Protein AF-A0A7X0FR19-F1 (afdb_monomer)

Solvent-accessible surface area (backbone atoms only — not comparable to full-atom values): 7044 Å² total; per-residue (Å²): 118,68,69,64,54,49,59,53,52,52,54,52,50,51,49,51,62,71,67,60,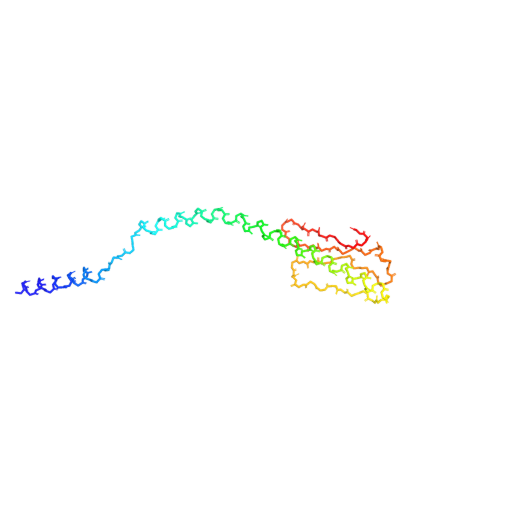75,73,72,85,51,71,67,62,55,51,54,50,54,52,53,51,50,58,52,49,69,56,47,55,64,53,54,53,54,53,52,52,54,51,52,53,51,50,30,40,51,50,8,44,50,40,22,52,52,44,45,54,28,45,75,68,74,37,77,53,70,86,73,80,68,96,43,94,52,46,46,80,44,53,81,58,60,68,84,52,60,68,61,62,30,28,16,38,14,36,36,79,52,103,67,72,46,76,26,71,17,37,77,49,93

Nearest PDB structures (foldseek):
  5t1d-assembly1_B  TM=3.829E-01  e=7.284E+00  Human herpesvirus 4 strain B95-8

InterPro domains:
  IPR012902 Prokaryotic N-terminal methylation site [PF07963] (20-44)
  IPR012902 Prokaryotic N-terminal methylation site [PS00409] (22-42)
  IPR012902 Prokaryotic N-terminal methylation site [TIGR02532] (22-44)
  IPR045584 Pilin-like [SSF54523] (24-92)

Structure (mmCIF, N/CA/C/O backbone):
data_AF-A0A7X0FR19-F1
#
_entry.id   AF-A0A7X0FR19-F1
#
loop_
_atom_site.group_PDB
_atom_site.id
_atom_site.type_symbol
_atom_site.label_atom_id
_atom_site.label_alt_id
_atom_site.label_comp_id
_atom_site.label_asym_id
_atom_site.label_entity_id
_atom_site.label_seq_id
_atom_site.pdbx_PDB_ins_code
_atom_site.Cartn_x
_atom_site.Cartn_y
_atom_site.Cartn_z
_atom_site.occupancy
_atom_site.B_iso_or_equiv
_atom_site.auth_seq_id
_atom_site.auth_comp_id
_atom_site.auth_asym_id
_atom_site.auth_atom_id
_atom_site.pdbx_PDB_model_num
ATOM 1 N N . MET A 1 1 ? -20.676 -25.959 71.172 1.00 64.56 1 MET A N 1
ATOM 2 C CA . MET A 1 1 ? -20.302 -26.248 69.766 1.00 64.56 1 MET A CA 1
ATOM 3 C C . MET A 1 1 ? -20.619 -25.094 68.807 1.00 64.56 1 MET A C 1
ATOM 5 O O . MET A 1 1 ? -19.772 -24.778 67.989 1.00 64.56 1 MET A O 1
ATOM 9 N N . ARG A 1 2 ? -21.764 -24.399 68.938 1.00 66.06 2 ARG A N 1
ATOM 10 C CA . ARG A 1 2 ? -22.106 -23.236 68.088 1.00 66.06 2 ARG A CA 1
ATOM 11 C C . ARG A 1 2 ? -21.182 -22.014 68.246 1.00 66.06 2 ARG A C 1
ATOM 13 O O . ARG A 1 2 ? -20.814 -21.424 67.243 1.00 66.06 2 ARG A O 1
ATOM 20 N N . ALA A 1 3 ? -20.757 -21.690 69.470 1.00 71.62 3 ALA A N 1
ATOM 21 C CA . ALA A 1 3 ? -19.890 -20.531 69.731 1.00 71.62 3 ALA A CA 1
ATOM 22 C C . ALA A 1 3 ? -18.496 -20.642 69.078 1.00 71.62 3 ALA A C 1
ATOM 24 O O . ALA A 1 3 ? -17.962 -19.660 68.582 1.00 71.62 3 ALA A O 1
ATOM 25 N N . PHE A 1 4 ? -17.930 -21.852 69.009 1.00 75.62 4 PHE A N 1
ATOM 26 C CA . PHE A 1 4 ? -16.624 -22.075 68.378 1.00 75.62 4 PHE A CA 1
ATOM 27 C C . PHE A 1 4 ? -16.675 -21.868 66.857 1.00 75.62 4 PHE A C 1
ATOM 29 O O . PHE A 1 4 ? -15.765 -21.293 66.273 1.00 75.62 4 PHE A O 1
ATOM 36 N N . ILE A 1 5 ? -17.776 -22.288 66.223 1.00 83.62 5 ILE A N 1
ATOM 37 C CA . ILE A 1 5 ? -17.996 -22.111 64.782 1.00 83.62 5 ILE A CA 1
ATOM 38 C C . ILE A 1 5 ? -18.212 -20.629 64.441 1.00 83.62 5 ILE A C 1
ATOM 40 O O . ILE A 1 5 ? -17.719 -20.164 63.418 1.00 83.62 5 ILE A O 1
ATOM 44 N N . GLN A 1 6 ? -18.903 -19.874 65.302 1.00 80.81 6 GLN A N 1
ATOM 45 C CA . GLN A 1 6 ? -19.131 -18.444 65.073 1.00 80.81 6 GLN A CA 1
ATOM 46 C C . GLN A 1 6 ? -17.849 -17.617 65.175 1.00 80.81 6 GLN A C 1
ATOM 48 O O . GLN A 1 6 ? -17.584 -16.831 64.271 1.00 80.81 6 GLN A O 1
ATOM 53 N N . ASN A 1 7 ? -17.000 -17.882 66.171 1.00 79.12 7 ASN A N 1
ATOM 54 C CA . ASN A 1 7 ? -15.707 -17.199 66.290 1.00 79.12 7 ASN A CA 1
ATOM 55 C C . ASN A 1 7 ? -14.792 -17.464 65.079 1.00 79.12 7 ASN A C 1
ATOM 57 O O . ASN A 1 7 ? -14.029 -16.592 64.671 1.00 79.12 7 ASN A O 1
ATOM 61 N N . TYR A 1 8 ? -14.872 -18.657 64.481 1.00 81.00 8 TYR A N 1
ATOM 62 C CA . TYR A 1 8 ? -14.099 -18.993 63.283 1.00 81.00 8 TYR A CA 1
ATOM 63 C C . TYR A 1 8 ? -14.642 -18.293 62.023 1.00 81.00 8 TYR A C 1
ATOM 65 O O . TYR A 1 8 ? -13.867 -17.808 61.202 1.00 81.00 8 TYR A O 1
ATOM 73 N N . LEU A 1 9 ? -15.969 -18.189 61.890 1.00 83.50 9 LEU A N 1
ATOM 74 C CA . LEU A 1 9 ? -16.634 -17.488 60.783 1.00 83.50 9 LEU A CA 1
ATOM 75 C C . LEU A 1 9 ? -16.407 -15.972 60.816 1.00 83.50 9 LEU A C 1
ATOM 77 O O . LEU A 1 9 ? -16.199 -15.368 59.766 1.00 83.50 9 LEU A O 1
ATOM 81 N N . GLU A 1 10 ? -16.432 -15.356 61.998 1.00 87.19 10 GLU A N 1
ATOM 82 C CA . GLU A 1 10 ? -16.153 -13.923 62.150 1.00 87.19 10 GLU A CA 1
ATOM 83 C C . GLU A 1 10 ? -14.702 -13.590 61.791 1.00 87.19 10 GLU A C 1
ATOM 85 O O . GLU A 1 10 ? -14.463 -12.622 61.072 1.00 87.19 10 GLU A O 1
ATOM 90 N N . ALA A 1 11 ? -13.743 -14.435 62.189 1.00 82.50 11 ALA A N 1
ATOM 91 C CA . ALA A 1 11 ? -12.340 -14.279 61.804 1.00 82.50 11 ALA A CA 1
ATOM 92 C C . ALA A 1 11 ? -12.119 -14.444 60.286 1.00 82.50 11 ALA A C 1
ATOM 94 O O . ALA A 1 11 ? -11.307 -13.734 59.698 1.00 82.50 11 ALA A O 1
ATOM 95 N N . GLU A 1 12 ? -12.849 -15.353 59.633 1.00 81.75 12 GLU A N 1
ATOM 96 C CA . GLU A 1 12 ? -12.801 -15.545 58.176 1.00 81.75 12 GLU A CA 1
ATOM 97 C C . GLU A 1 12 ? -13.385 -14.339 57.419 1.00 81.75 12 GLU A C 1
ATOM 99 O O . GLU A 1 12 ? -12.822 -13.884 56.421 1.00 81.75 12 GLU A O 1
ATOM 104 N N . LYS A 1 13 ? -14.511 -13.799 57.902 1.00 78.31 13 LYS A N 1
ATOM 105 C CA . LYS A 1 13 ? -15.170 -12.633 57.306 1.00 78.31 13 LYS A CA 1
ATOM 106 C C . LYS A 1 13 ? -14.327 -11.367 57.479 1.00 78.31 13 LYS A C 1
ATOM 108 O O . LYS A 1 13 ? -14.146 -10.637 56.508 1.00 78.31 13 LYS A O 1
ATOM 113 N N . ALA A 1 14 ? -13.737 -11.175 58.662 1.00 79.94 14 ALA A N 1
ATOM 114 C CA . ALA A 1 14 ? -12.787 -10.097 58.928 1.00 79.94 14 ALA A CA 1
ATOM 115 C C . ALA A 1 14 ? -11.560 -10.180 58.005 1.00 79.94 14 ALA A C 1
ATOM 117 O O . ALA A 1 14 ? -11.170 -9.167 57.435 1.00 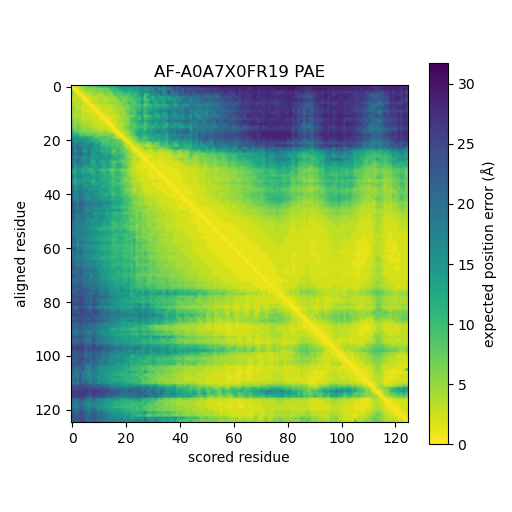79.94 14 ALA A O 1
ATOM 118 N N . ARG A 1 15 ? -11.015 -11.384 57.757 1.00 79.50 15 ARG A N 1
ATOM 119 C CA . ARG A 1 15 ? -9.915 -11.580 56.793 1.00 79.50 15 ARG A CA 1
ATOM 120 C C . ARG A 1 15 ? -10.288 -11.198 55.357 1.00 79.50 15 ARG A C 1
ATOM 122 O O . ARG A 1 15 ? -9.468 -10.614 54.660 1.00 79.50 15 ARG A O 1
ATOM 129 N N . ARG A 1 16 ? -11.504 -11.512 54.891 1.00 76.75 16 ARG A N 1
ATOM 130 C CA . ARG A 1 16 ? -11.968 -11.123 53.540 1.00 76.75 16 ARG A CA 1
ATOM 131 C C . ARG A 1 16 ? -12.150 -9.610 53.391 1.00 76.75 16 ARG A C 1
ATOM 133 O O . ARG A 1 16 ? -11.862 -9.062 52.332 1.00 76.75 16 ARG A O 1
ATOM 140 N N . GLU A 1 17 ? -12.620 -8.943 54.443 1.00 75.69 17 GLU A N 1
ATOM 141 C CA . GLU A 1 17 ? -12.769 -7.483 54.479 1.00 75.69 17 GLU A CA 1
ATOM 142 C C . GLU A 1 17 ? -11.404 -6.770 54.593 1.00 75.69 17 GLU A C 1
ATOM 144 O O . GLU A 1 17 ? -11.193 -5.760 53.923 1.00 75.69 17 GLU A O 1
ATOM 149 N N . GLU A 1 18 ? -10.454 -7.328 55.356 1.00 74.69 18 GLU A N 1
ATOM 150 C CA . GLU A 1 18 ? -9.078 -6.824 55.519 1.00 74.69 18 GLU A CA 1
ATOM 151 C C . GLU A 1 18 ? -8.231 -7.001 54.248 1.00 74.69 18 GLU A C 1
ATOM 153 O O . GLU A 1 18 ? -7.501 -6.091 53.856 1.00 74.69 18 GLU A O 1
ATOM 158 N N . ASN A 1 19 ? -8.393 -8.127 53.543 1.00 69.94 19 ASN A N 1
ATOM 159 C CA . ASN A 1 19 ? -7.705 -8.393 52.275 1.00 69.94 19 ASN A CA 1
ATOM 160 C C . ASN A 1 19 ? -8.243 -7.566 51.099 1.00 69.94 19 ASN A C 1
ATOM 162 O O . ASN A 1 19 ? -7.685 -7.639 50.005 1.00 69.94 19 ASN A O 1
ATOM 166 N N . GLY A 1 20 ? -9.310 -6.781 51.299 1.00 67.44 20 GLY A N 1
ATOM 167 C CA . GLY A 1 20 ? -9.783 -5.817 50.311 1.00 67.44 2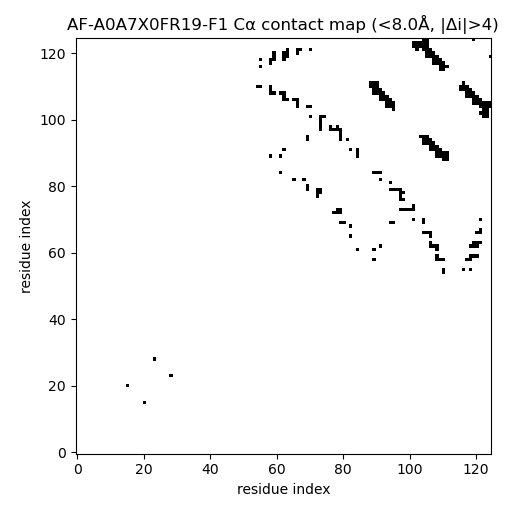0 GLY A CA 1
ATOM 168 C C . GLY A 1 20 ? -10.051 -6.432 48.938 1.00 67.44 20 GLY A C 1
ATOM 169 O O . GLY A 1 20 ? -9.823 -5.758 47.933 1.00 67.44 20 GLY A O 1
ATOM 170 N N . GLU A 1 21 ? -10.515 -7.688 48.887 1.00 68.50 21 GLU A N 1
ATOM 171 C CA . GLU A 1 21 ? -10.853 -8.425 47.661 1.00 68.50 21 GLU A CA 1
ATOM 172 C C . GLU A 1 21 ? -12.108 -7.817 47.007 1.00 68.50 21 GLU A C 1
ATOM 174 O O . GLU A 1 21 ? -13.183 -8.414 46.931 1.00 68.50 21 GLU A O 1
ATOM 179 N N . LYS A 1 22 ? -11.995 -6.565 46.562 1.00 73.44 22 LYS A N 1
ATOM 180 C CA . LYS A 1 22 ? -12.994 -5.875 45.759 1.00 73.44 22 LYS A CA 1
ATOM 181 C C . LYS A 1 22 ? -12.943 -6.498 44.369 1.00 73.44 22 LYS A C 1
ATOM 183 O O . LYS A 1 22 ? -12.000 -6.275 43.615 1.00 73.44 22 LYS A O 1
ATOM 188 N N . GLY A 1 23 ? -13.938 -7.322 44.049 1.00 76.19 23 GLY A N 1
ATOM 189 C CA . GLY A 1 23 ? -14.133 -7.815 42.689 1.00 76.19 23 GLY A CA 1
ATOM 190 C C . GLY A 1 23 ? -14.326 -6.650 41.714 1.00 76.19 23 GLY A C 1
ATOM 191 O O . GLY A 1 23 ? -14.910 -5.629 42.076 1.00 76.19 23 GLY A O 1
ATOM 192 N N . PHE A 1 24 ? -13.835 -6.813 40.484 1.00 80.00 24 PHE A N 1
ATOM 193 C CA . PHE A 1 24 ? -14.058 -5.858 39.399 1.00 80.00 24 PHE A CA 1
ATOM 194 C C . PHE A 1 24 ? -15.563 -5.689 39.174 1.00 80.00 24 PHE A C 1
ATOM 196 O O . PHE A 1 24 ? -16.288 -6.676 39.012 1.00 80.00 24 PHE A O 1
ATOM 203 N N . SER A 1 25 ? -16.057 -4.456 39.199 1.00 89.31 25 SER A N 1
ATOM 204 C CA . SER A 1 25 ? -17.478 -4.202 39.017 1.00 89.31 25 SER A CA 1
ATOM 205 C C . SER A 1 25 ? -17.859 -4.379 37.550 1.00 89.31 25 SER A C 1
ATOM 207 O O . SER A 1 25 ? -17.168 -3.917 36.643 1.00 89.31 25 SER A O 1
ATOM 209 N N . LEU A 1 26 ? -19.014 -4.994 37.286 1.00 88.81 26 LEU A N 1
ATOM 210 C CA . LEU A 1 26 ? -19.533 -5.114 35.918 1.00 88.81 26 LEU A CA 1
ATOM 211 C C . LEU A 1 26 ? -19.703 -3.741 35.249 1.00 88.81 26 LEU A C 1
ATOM 213 O O . LEU A 1 26 ? -19.495 -3.619 34.046 1.00 88.81 26 LEU A O 1
ATOM 217 N N . ILE A 1 27 ? -20.011 -2.694 36.024 1.00 92.50 27 ILE A N 1
ATOM 218 C CA . ILE A 1 27 ? -20.116 -1.326 35.500 1.00 92.50 27 ILE A CA 1
ATOM 219 C C . ILE A 1 27 ? -18.758 -0.765 35.050 1.00 92.50 27 ILE A C 1
ATOM 221 O O . ILE A 1 27 ? -18.706 -0.023 34.071 1.00 92.50 27 ILE A O 1
ATOM 225 N N . GLU A 1 28 ? -17.663 -1.156 35.711 1.00 90.69 28 GLU A N 1
ATOM 226 C CA . GLU A 1 28 ? -16.302 -0.754 35.336 1.00 90.69 28 GLU A CA 1
ATOM 227 C C . GLU A 1 28 ? -15.908 -1.391 34.006 1.00 90.69 28 GLU A C 1
ATOM 229 O O . GLU A 1 28 ? -15.323 -0.732 33.151 1.00 90.69 28 GLU A O 1
ATOM 234 N N . LEU A 1 29 ? -16.307 -2.644 33.771 1.00 92.19 29 LEU A N 1
ATOM 235 C CA . LEU A 1 29 ? -16.072 -3.282 32.478 1.00 92.19 29 LEU A CA 1
ATOM 236 C C . LEU A 1 29 ? -16.909 -2.637 31.369 1.00 92.19 29 LEU A C 1
ATOM 238 O O . LEU A 1 29 ? -16.410 -2.400 30.269 1.00 92.19 29 LEU A O 1
ATOM 242 N N . ILE A 1 30 ? -18.171 -2.321 31.669 1.00 94.75 30 ILE A N 1
ATOM 243 C CA . ILE A 1 30 ? -19.105 -1.737 30.703 1.00 94.75 30 ILE A CA 1
ATOM 244 C C . ILE A 1 30 ? -18.636 -0.350 30.248 1.00 94.75 30 ILE A C 1
ATOM 246 O O . ILE A 1 30 ? -18.621 -0.082 29.048 1.00 94.75 30 ILE A O 1
ATOM 250 N N . VAL A 1 31 ? -18.209 0.529 31.160 1.00 95.19 31 VAL A N 1
ATOM 251 C CA . VAL A 1 31 ? -17.753 1.874 30.762 1.00 95.19 31 VAL A CA 1
ATOM 252 C C . VAL A 1 31 ? -16.492 1.818 29.894 1.00 95.19 31 VAL A C 1
ATOM 254 O O . VAL A 1 31 ? -16.366 2.583 28.938 1.00 95.19 31 VAL A O 1
ATOM 257 N N . VAL A 1 32 ? -15.591 0.866 30.155 1.00 95.81 32 VAL A N 1
ATOM 258 C CA . VAL A 1 32 ? -14.365 0.693 29.365 1.00 95.81 32 VAL A CA 1
ATOM 259 C C . VAL A 1 32 ? -14.690 0.267 27.937 1.00 95.81 32 VAL A C 1
ATOM 261 O O . VAL A 1 32 ? -14.192 0.886 26.998 1.00 95.81 32 VAL A O 1
ATOM 264 N N . VAL A 1 33 ? -15.554 -0.735 27.738 1.00 95.88 33 VAL A N 1
ATOM 265 C CA . VAL A 1 33 ? -15.913 -1.172 26.376 1.00 95.88 33 VAL A CA 1
ATOM 266 C C . VAL A 1 33 ? -16.702 -0.110 25.612 1.00 95.88 33 VAL A C 1
ATOM 268 O O . VAL A 1 33 ? -16.560 -0.018 24.396 1.00 95.88 33 VAL A O 1
ATOM 271 N N . VAL A 1 34 ? -17.472 0.736 26.306 1.00 96.94 34 VAL A N 1
ATOM 272 C CA . VAL A 1 34 ? -18.142 1.894 25.694 1.00 96.94 34 VAL A CA 1
ATOM 273 C C . VAL A 1 34 ? -17.115 2.896 25.168 1.00 96.94 34 VAL A C 1
ATOM 275 O O . VAL A 1 34 ? -17.197 3.299 24.008 1.00 96.94 34 VAL A O 1
ATOM 278 N N . ILE A 1 35 ? -16.114 3.261 25.974 1.00 97.00 35 ILE A N 1
ATOM 279 C CA . ILE A 1 35 ? -15.054 4.184 25.542 1.00 97.00 35 ILE A CA 1
ATOM 280 C C . ILE A 1 35 ? -14.236 3.567 24.398 1.00 97.00 35 ILE A C 1
ATOM 282 O O . ILE A 1 35 ? -14.005 4.230 23.387 1.00 97.00 35 ILE A O 1
ATOM 286 N N . LEU A 1 36 ? -13.851 2.290 24.507 1.00 97.19 36 LEU A N 1
ATOM 287 C CA . LEU A 1 36 ? -13.152 1.575 23.434 1.00 97.19 36 LEU A CA 1
ATOM 288 C C . LEU A 1 36 ? -13.987 1.522 22.146 1.00 97.19 36 LEU A C 1
ATOM 290 O O . LEU A 1 36 ? -13.436 1.708 21.065 1.00 97.19 36 LEU A O 1
ATOM 294 N N . GLY A 1 37 ? -15.306 1.346 22.247 1.00 97.31 37 GLY A N 1
ATOM 295 C CA . GLY A 1 37 ? -16.214 1.371 21.101 1.00 97.31 37 GLY A CA 1
ATOM 296 C C . GLY A 1 37 ? -16.182 2.705 20.351 1.00 97.31 37 GLY A C 1
ATOM 297 O O . GLY A 1 37 ? -16.087 2.717 19.123 1.00 97.31 37 GLY A O 1
ATOM 298 N N . VAL A 1 38 ? -16.180 3.827 21.078 1.00 97.00 38 VAL A N 1
ATOM 299 C CA . VAL A 1 38 ? -16.078 5.169 20.477 1.00 97.00 38 VAL A CA 1
ATOM 300 C C . VAL A 1 38 ? -14.720 5.374 19.800 1.00 97.00 38 VAL A C 1
ATOM 302 O O . VAL A 1 38 ? -14.665 5.873 18.676 1.00 97.00 38 VAL A O 1
ATOM 305 N N . LEU A 1 39 ? -13.624 4.955 20.443 1.00 97.19 39 LEU A N 1
ATOM 306 C CA . LEU A 1 39 ? -12.280 5.071 19.867 1.00 97.19 39 LEU A CA 1
ATOM 307 C C . LEU A 1 39 ? -12.137 4.247 18.580 1.00 97.19 39 LEU A C 1
ATOM 309 O O . LEU A 1 39 ? -11.616 4.746 17.583 1.00 97.19 39 LEU A O 1
ATOM 313 N N . VAL A 1 40 ? -12.638 3.009 18.577 1.00 96.88 40 VAL A N 1
ATOM 314 C CA . VAL A 1 40 ? -12.575 2.106 17.418 1.00 96.88 40 VAL A CA 1
ATOM 315 C C . VAL A 1 40 ? -13.377 2.651 16.235 1.00 96.88 40 VAL A C 1
ATOM 317 O O . VAL A 1 40 ? -12.898 2.589 15.102 1.00 96.88 40 VAL A O 1
ATOM 320 N N . ALA A 1 41 ? -14.552 3.238 16.486 1.00 96.19 41 ALA A N 1
ATOM 321 C CA . ALA A 1 41 ? -15.392 3.817 15.438 1.00 96.19 41 ALA A CA 1
ATOM 322 C C . ALA A 1 41 ? -14.669 4.910 14.625 1.00 96.19 41 ALA A C 1
ATOM 324 O O . ALA A 1 41 ? -14.874 5.009 13.417 1.00 96.19 41 ALA A O 1
ATOM 325 N N . ILE A 1 42 ? -13.797 5.697 15.267 1.00 95.44 42 ILE A N 1
ATOM 326 C CA . ILE A 1 42 ? -12.992 6.737 14.604 1.00 95.44 42 ILE A CA 1
ATOM 327 C C . ILE A 1 42 ? -11.691 6.152 14.036 1.00 95.44 42 ILE A C 1
ATOM 329 O O . ILE A 1 42 ? -11.263 6.526 12.945 1.00 95.44 42 ILE A O 1
ATOM 333 N N . ALA A 1 43 ? -11.055 5.224 14.753 1.00 94.94 43 ALA A N 1
ATOM 334 C CA . ALA A 1 43 ? -9.745 4.698 14.382 1.00 94.94 43 ALA A CA 1
ATOM 335 C C . ALA A 1 43 ? -9.765 3.870 13.085 1.00 94.94 43 ALA A C 1
ATOM 337 O O . ALA A 1 43 ? -8.867 4.021 12.256 1.00 94.94 43 ALA A O 1
ATOM 338 N N . ILE A 1 44 ? -10.784 3.026 12.882 1.00 93.31 44 ILE A N 1
ATOM 339 C CA . ILE A 1 44 ? -10.881 2.145 11.705 1.00 93.31 44 ILE A CA 1
ATOM 340 C C . ILE A 1 44 ? -10.850 2.924 10.372 1.00 93.31 44 ILE A C 1
ATOM 342 O O . 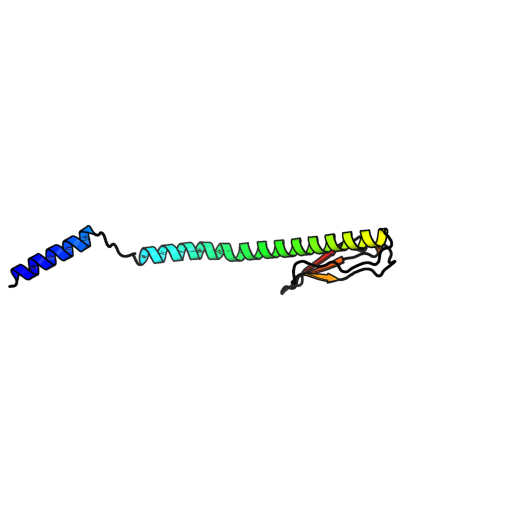ILE A 1 44 ? -9.995 2.612 9.538 1.00 93.31 44 ILE A O 1
ATOM 346 N N . PRO A 1 45 ? -11.718 3.929 10.129 1.00 92.75 45 PRO A N 1
ATOM 347 C CA . PRO A 1 45 ? -11.720 4.638 8.848 1.00 92.75 45 PRO A CA 1
ATOM 348 C C . PRO A 1 45 ? -10.433 5.440 8.609 1.00 92.75 45 PRO A C 1
ATOM 350 O O . PRO A 1 45 ? -9.932 5.471 7.485 1.00 92.75 45 PRO A O 1
ATOM 353 N N . VAL A 1 46 ? -9.860 6.043 9.657 1.00 95.56 46 VAL A N 1
ATOM 354 C CA . VAL A 1 46 ? -8.612 6.820 9.557 1.00 95.56 46 VAL A CA 1
ATOM 355 C C . VAL A 1 46 ? -7.429 5.922 9.201 1.00 95.56 46 VAL A C 1
ATOM 357 O O . VAL A 1 46 ? -6.624 6.258 8.336 1.00 95.56 46 VAL A O 1
ATOM 360 N N . PHE A 1 47 ? -7.321 4.751 9.826 1.00 93.56 47 PHE A N 1
ATOM 361 C CA . PHE A 1 47 ? -6.220 3.836 9.540 1.00 93.56 47 PHE A CA 1
ATOM 362 C C . PHE A 1 47 ? -6.305 3.247 8.122 1.00 93.56 47 PHE A C 1
ATOM 364 O O . PHE A 1 47 ? -5.277 2.984 7.494 1.00 93.56 47 PHE A O 1
ATOM 371 N N . GLY A 1 48 ? -7.516 3.074 7.582 1.00 92.31 48 GLY A N 1
ATOM 372 C CA . GLY A 1 48 ? -7.719 2.641 6.198 1.00 92.31 48 GLY A CA 1
ATOM 373 C C . GLY A 1 48 ? -7.208 3.650 5.163 1.00 92.31 48 GLY A C 1
ATOM 374 O O . GLY A 1 48 ? -6.531 3.259 4.212 1.00 92.31 48 GLY A O 1
ATOM 375 N N . SER A 1 49 ? -7.474 4.946 5.358 1.00 91.69 49 SER A N 1
ATOM 376 C CA . SER A 1 49 ? -7.036 5.995 4.423 1.00 91.69 49 SER A CA 1
ATOM 377 C C . SER A 1 49 ? -5.526 6.248 4.469 1.00 91.69 49 SER A C 1
ATOM 379 O O . SER A 1 49 ? -4.905 6.479 3.427 1.00 91.69 49 SER A O 1
ATOM 381 N N . ILE A 1 50 ? -4.912 6.146 5.654 1.00 94.81 50 ILE A N 1
ATOM 382 C CA . ILE A 1 50 ? -3.455 6.250 5.815 1.00 94.81 50 ILE A CA 1
ATOM 383 C C . ILE A 1 50 ? -2.756 5.112 5.070 1.00 94.81 50 ILE A C 1
ATOM 385 O O . ILE A 1 50 ? -1.808 5.369 4.330 1.00 94.81 50 ILE A O 1
ATOM 389 N N . GLN A 1 51 ? -3.239 3.873 5.219 1.00 93.12 51 GLN A N 1
ATOM 390 C CA . GLN A 1 51 ? -2.693 2.729 4.484 1.00 93.12 51 GLN A CA 1
ATOM 391 C C . GLN A 1 51 ? -2.816 2.926 2.973 1.00 93.12 51 GLN A C 1
ATOM 393 O O . GLN A 1 51 ? -1.825 2.768 2.271 1.00 93.12 51 GLN A O 1
ATOM 398 N N . ALA A 1 52 ? -3.982 3.361 2.481 1.00 91.81 52 ALA A N 1
ATOM 399 C CA . ALA A 1 52 ? -4.171 3.634 1.057 1.00 91.81 52 ALA A CA 1
ATOM 400 C C . ALA A 1 52 ? -3.172 4.661 0.514 1.00 91.81 52 ALA A C 1
ATOM 402 O O . ALA A 1 52 ? -2.512 4.427 -0.493 1.00 91.81 52 ALA A O 1
ATOM 403 N N . THR A 1 53 ? -2.986 5.763 1.239 1.00 92.94 53 THR A N 1
ATOM 404 C CA . THR A 1 53 ? -2.033 6.808 0.850 1.00 92.94 53 THR A CA 1
ATOM 405 C C . THR A 1 53 ? -0.586 6.301 0.884 1.00 92.94 53 THR A C 1
ATOM 407 O O . THR A 1 53 ? 0.220 6.648 0.020 1.00 92.94 53 THR A O 1
ATOM 410 N N . ALA A 1 54 ? -0.230 5.474 1.872 1.00 93.81 54 ALA A N 1
ATOM 411 C CA . ALA A 1 54 ? 1.100 4.879 1.972 1.00 93.81 54 ALA A CA 1
ATOM 412 C C . ALA A 1 54 ? 1.387 3.922 0.803 1.00 93.81 54 ALA A C 1
ATOM 414 O O . ALA A 1 54 ? 2.469 3.981 0.223 1.00 93.81 54 ALA A O 1
ATOM 415 N N . GLU A 1 55 ? 0.409 3.097 0.427 1.00 93.25 55 GLU A N 1
ATOM 416 C CA . GLU A 1 55 ? 0.479 2.172 -0.709 1.00 93.25 55 GLU A CA 1
ATOM 417 C C . GLU A 1 55 ? 0.631 2.924 -2.043 1.00 93.25 55 GLU A C 1
ATOM 419 O O . GLU A 1 55 ? 1.513 2.599 -2.843 1.00 93.25 55 GLU A O 1
ATOM 424 N N . GLU A 1 56 ? -0.151 3.986 -2.265 1.00 94.00 56 GLU A N 1
ATOM 425 C CA . GLU A 1 56 ? -0.019 4.840 -3.454 1.00 94.00 56 GLU A CA 1
ATOM 426 C C . GLU A 1 56 ? 1.367 5.488 -3.540 1.00 94.00 56 GLU A C 1
ATOM 428 O O . GLU A 1 56 ? 2.005 5.489 -4.595 1.00 94.00 56 GLU A O 1
ATOM 433 N N . ASN A 1 57 ? 1.864 6.024 -2.423 1.00 94.88 57 ASN A N 1
ATOM 434 C CA . ASN A 1 57 ? 3.177 6.660 -2.373 1.00 94.88 57 ASN A CA 1
ATOM 435 C C . ASN A 1 57 ? 4.313 5.655 -2.593 1.00 94.88 57 ASN A C 1
ATOM 437 O O . ASN A 1 57 ? 5.260 5.963 -3.317 1.00 94.88 57 ASN A O 1
ATOM 441 N N . ALA A 1 58 ? 4.208 4.449 -2.029 1.00 94.12 58 ALA A N 1
ATOM 442 C CA . ALA A 1 58 ? 5.157 3.370 -2.284 1.00 94.12 58 ALA A CA 1
ATOM 443 C C . ALA A 1 58 ? 5.170 2.986 -3.772 1.00 94.12 58 ALA A C 1
ATOM 445 O O . ALA A 1 58 ? 6.236 2.875 -4.376 1.00 94.12 58 ALA A O 1
ATOM 446 N N . THR A 1 59 ? 3.996 2.880 -4.394 1.00 95.44 59 THR A N 1
ATOM 447 C CA . THR A 1 59 ? 3.848 2.550 -5.821 1.00 95.44 59 THR A CA 1
ATOM 448 C C . THR A 1 59 ? 4.463 3.625 -6.719 1.00 95.44 59 THR A C 1
ATOM 450 O O . THR A 1 59 ? 5.226 3.307 -7.633 1.00 95.44 59 THR A O 1
ATOM 453 N N . LYS A 1 60 ? 4.233 4.911 -6.412 1.00 95.50 60 LYS A N 1
ATOM 454 C CA . LYS A 1 60 ? 4.897 6.039 -7.093 1.00 95.50 60 LYS A CA 1
ATOM 455 C C . LYS A 1 60 ? 6.416 5.986 -6.949 1.00 95.50 60 LYS A C 1
ATOM 457 O O . LYS A 1 60 ? 7.129 6.194 -7.929 1.00 95.50 60 LYS A O 1
ATOM 462 N N . ALA A 1 61 ? 6.915 5.700 -5.747 1.00 95.44 61 ALA A N 1
ATOM 463 C CA . ALA A 1 61 ? 8.350 5.611 -5.488 1.00 95.44 61 ALA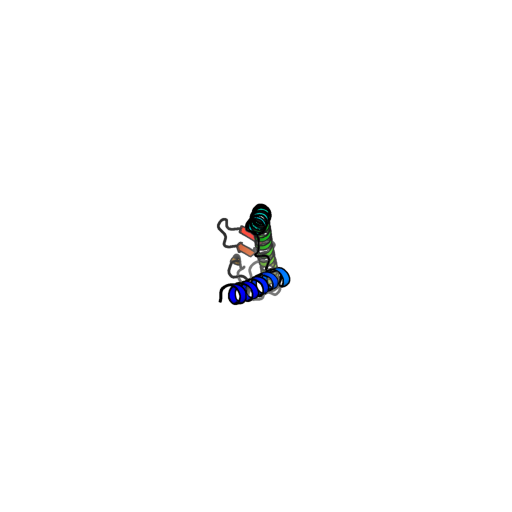 A CA 1
ATOM 464 C C . ALA A 1 61 ? 9.000 4.466 -6.278 1.00 95.44 61 ALA A C 1
ATOM 466 O O . ALA A 1 61 ? 10.087 4.640 -6.834 1.00 95.44 61 ALA A O 1
ATOM 467 N N . VAL A 1 62 ? 8.321 3.321 -6.379 1.00 95.94 62 VAL A N 1
ATOM 468 C CA . VAL A 1 62 ? 8.769 2.181 -7.186 1.00 95.94 62 VAL A CA 1
ATOM 469 C C . VAL A 1 62 ? 8.796 2.536 -8.675 1.00 95.94 62 VAL A C 1
ATOM 471 O O . VAL A 1 62 ? 9.821 2.308 -9.314 1.00 95.94 62 VAL A O 1
ATOM 474 N N . ALA A 1 63 ? 7.741 3.159 -9.217 1.00 96.44 63 ALA A N 1
ATOM 475 C CA . ALA A 1 63 ? 7.722 3.615 -10.612 1.00 96.44 63 ALA A CA 1
ATOM 476 C C . ALA A 1 63 ? 8.881 4.583 -10.913 1.00 96.44 63 ALA A C 1
ATOM 478 O O . ALA A 1 63 ? 9.621 4.388 -11.875 1.00 96.44 63 ALA A O 1
ATOM 479 N N . ALA A 1 64 ? 9.090 5.589 -10.058 1.00 96.38 64 ALA A N 1
ATOM 480 C CA . ALA A 1 64 ? 10.167 6.567 -10.224 1.00 96.38 64 ALA A CA 1
ATOM 481 C C . ALA A 1 64 ? 11.565 5.934 -10.148 1.00 96.38 64 ALA A C 1
ATOM 483 O O . ALA A 1 64 ? 12.457 6.267 -10.935 1.00 96.38 64 ALA A O 1
ATOM 484 N N . SER A 1 65 ? 11.756 4.989 -9.226 1.00 96.06 65 SER A N 1
ATOM 485 C CA . SER A 1 65 ? 13.026 4.274 -9.071 1.00 96.06 65 SER A CA 1
ATOM 486 C C . SER A 1 65 ? 13.320 3.382 -10.279 1.00 96.06 65 SER A C 1
ATOM 488 O O . SER A 1 65 ? 14.445 3.382 -10.778 1.00 96.06 65 SER A O 1
ATOM 490 N N . ALA A 1 66 ? 12.307 2.676 -10.791 1.00 96.19 66 ALA A N 1
ATOM 491 C CA . ALA A 1 66 ? 12.423 1.854 -11.992 1.00 96.19 66 ALA A CA 1
ATOM 492 C C . ALA A 1 66 ? 12.743 2.704 -13.229 1.00 96.19 66 ALA A C 1
ATOM 494 O O . ALA A 1 66 ? 13.685 2.396 -13.957 1.00 96.19 66 ALA A O 1
ATOM 495 N N . ALA A 1 67 ? 12.037 3.823 -13.418 1.00 95.94 67 ALA A N 1
ATOM 496 C CA . ALA A 1 67 ? 12.301 4.757 -14.508 1.00 95.94 67 ALA A CA 1
ATOM 497 C C . ALA A 1 67 ? 13.733 5.308 -14.456 1.00 95.94 67 ALA A C 1
ATOM 499 O O . ALA A 1 67 ? 14.421 5.357 -15.476 1.00 95.94 67 ALA A O 1
ATOM 500 N N . THR A 1 68 ? 14.215 5.673 -13.265 1.00 95.00 68 THR A N 1
ATOM 501 C CA . THR A 1 68 ? 15.586 6.171 -13.072 1.00 95.00 68 THR A CA 1
ATOM 502 C C . THR A 1 68 ? 16.626 5.091 -13.378 1.00 95.00 68 THR A C 1
ATOM 504 O O . THR A 1 68 ? 17.606 5.364 -14.067 1.00 95.00 68 THR A O 1
ATOM 507 N N . GLN A 1 69 ? 16.410 3.849 -12.930 1.00 95.06 69 GLN A N 1
ATOM 508 C CA . GLN A 1 69 ? 17.314 2.743 -13.252 1.00 95.06 69 GLN A CA 1
ATOM 509 C C . GLN A 1 69 ? 17.356 2.487 -14.763 1.00 95.06 69 GLN A C 1
ATOM 511 O O . GLN A 1 69 ? 18.437 2.428 -15.346 1.00 95.06 69 GLN A O 1
ATOM 516 N N . TRP A 1 70 ? 16.197 2.350 -15.407 1.00 95.12 70 TRP A N 1
ATOM 517 C CA . TRP A 1 70 ? 16.134 2.037 -16.832 1.00 95.12 70 TRP A CA 1
ATOM 518 C C . TRP A 1 70 ? 16.704 3.158 -17.693 1.00 95.12 70 TRP A C 1
ATOM 520 O O . TRP A 1 70 ? 17.459 2.876 -18.617 1.00 95.12 70 TRP A O 1
ATOM 530 N N . THR A 1 71 ? 16.413 4.423 -17.374 1.00 93.56 71 THR A N 1
ATOM 531 C CA . THR A 1 71 ? 17.016 5.565 -18.079 1.00 93.56 71 THR A CA 1
ATOM 532 C C . THR A 1 71 ? 18.532 5.611 -17.908 1.00 93.56 71 THR A C 1
ATOM 534 O O . THR A 1 71 ? 19.227 5.850 -18.892 1.00 93.56 71 THR A O 1
ATOM 537 N N . ALA A 1 72 ? 19.061 5.333 -16.712 1.00 93.81 72 ALA A N 1
ATOM 538 C CA . ALA A 1 72 ? 20.504 5.287 -16.479 1.00 93.81 72 ALA A CA 1
ATOM 539 C C . ALA A 1 72 ? 21.184 4.166 -17.281 1.00 93.81 72 ALA A C 1
ATOM 541 O O . ALA A 1 72 ? 22.192 4.403 -17.944 1.00 93.81 72 ALA A O 1
ATOM 542 N N . GLN A 1 73 ? 20.605 2.963 -17.281 1.00 93.75 73 GLN A N 1
ATOM 543 C CA . GLN A 1 73 ? 21.118 1.828 -18.056 1.00 93.75 73 GLN A CA 1
ATOM 544 C C . GLN A 1 73 ? 21.106 2.126 -19.557 1.00 93.75 73 GLN A C 1
ATOM 546 O O . GLN A 1 73 ? 22.084 1.877 -20.258 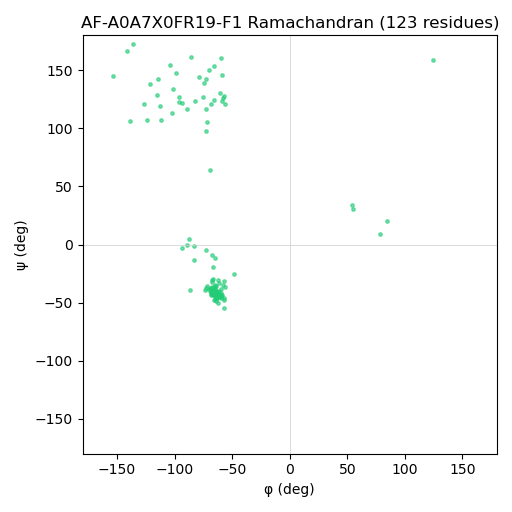1.00 93.75 73 GLN A O 1
ATOM 551 N N . LEU A 1 74 ? 20.025 2.731 -20.046 1.00 93.25 74 LEU A N 1
ATOM 552 C CA . LEU A 1 74 ? 19.880 3.080 -21.453 1.00 93.25 74 LEU A CA 1
ATOM 553 C C . LEU A 1 74 ? 20.850 4.194 -21.871 1.00 93.25 74 LEU A C 1
ATOM 555 O O . LEU A 1 74 ? 21.453 4.109 -22.936 1.00 93.25 74 LEU A O 1
ATOM 559 N N . ALA A 1 75 ? 21.067 5.194 -21.011 1.00 92.69 75 ALA A N 1
ATOM 560 C CA . ALA A 1 75 ? 22.056 6.250 -21.232 1.00 92.69 75 ALA A CA 1
ATOM 561 C C . ALA A 1 75 ? 23.496 5.709 -21.302 1.00 92.69 75 ALA A C 1
ATOM 563 O O . ALA A 1 75 ? 24.318 6.249 -22.040 1.00 92.69 75 ALA A O 1
ATOM 564 N N . ASN A 1 76 ? 23.783 4.620 -20.585 1.00 92.56 76 ASN A N 1
ATOM 565 C CA . ASN A 1 76 ? 25.076 3.936 -20.610 1.00 92.56 76 ASN A CA 1
ATOM 566 C C . ASN A 1 76 ? 25.191 2.878 -21.727 1.00 92.56 76 ASN A C 1
ATOM 568 O O . ASN A 1 76 ? 26.209 2.192 -21.807 1.00 92.56 76 ASN A O 1
ATOM 572 N N . ASN A 1 77 ? 24.183 2.743 -22.602 1.00 89.25 77 ASN A N 1
ATOM 573 C CA . ASN A 1 77 ? 24.082 1.681 -23.614 1.00 89.25 77 ASN A CA 1
ATOM 574 C C . ASN A 1 77 ? 24.168 0.255 -23.027 1.00 89.25 77 ASN A C 1
ATOM 576 O O . ASN A 1 77 ? 24.650 -0.673 -23.679 1.00 89.25 77 ASN A O 1
ATOM 580 N N . GLU A 1 78 ? 23.702 0.069 -21.794 1.00 89.88 78 GLU A N 1
ATOM 581 C CA . GLU A 1 78 ? 23.654 -1.227 -21.124 1.00 89.88 78 GLU A CA 1
ATOM 582 C C . GLU A 1 78 ? 22.373 -1.996 -21.477 1.00 89.88 78 GLU A C 1
ATOM 584 O O . GLU A 1 78 ? 21.362 -1.440 -21.915 1.00 89.88 78 GLU A O 1
ATOM 589 N N . THR A 1 79 ? 22.395 -3.314 -21.255 1.00 90.12 79 THR A N 1
ATOM 590 C CA . THR A 1 79 ? 21.166 -4.115 -21.305 1.00 90.12 79 THR A CA 1
ATOM 591 C C . THR A 1 79 ? 20.283 -3.738 -20.122 1.00 90.12 79 THR A C 1
ATOM 593 O O . THR A 1 79 ? 20.691 -3.880 -18.971 1.00 90.12 79 THR A O 1
ATOM 596 N N . VAL A 1 80 ? 19.067 -3.276 -20.410 1.00 91.88 80 VAL A N 1
ATOM 597 C CA . VAL A 1 80 ? 18.095 -2.883 -19.386 1.00 91.88 80 VAL A CA 1
ATOM 598 C C . VAL A 1 80 ? 17.675 -4.117 -18.595 1.00 91.88 80 VAL A C 1
ATOM 600 O O . VAL A 1 80 ? 17.221 -5.112 -19.165 1.00 91.88 80 VAL A O 1
ATOM 603 N N . THR A 1 81 ? 17.829 -4.058 -17.275 1.00 91.88 81 THR A N 1
ATOM 604 C CA . THR A 1 81 ? 17.470 -5.164 -16.384 1.00 91.88 81 THR A CA 1
ATOM 605 C C . THR A 1 81 ? 16.162 -4.887 -15.655 1.00 91.88 81 THR A C 1
ATOM 607 O O . THR A 1 81 ? 15.777 -3.739 -15.423 1.00 91.88 81 THR A O 1
ATOM 610 N N . ALA A 1 82 ? 15.479 -5.961 -15.261 1.00 89.62 82 ALA A N 1
ATOM 611 C CA . ALA A 1 82 ? 14.265 -5.852 -14.467 1.00 89.62 82 ALA A CA 1
ATOM 612 C C . ALA A 1 82 ? 14.550 -5.149 -13.134 1.00 89.62 82 ALA A C 1
ATOM 614 O O . ALA A 1 82 ? 15.471 -5.524 -12.400 1.00 89.62 82 ALA A O 1
ATOM 615 N N . TYR A 1 83 ? 13.731 -4.150 -12.811 1.00 91.56 83 TYR A N 1
ATOM 616 C CA . TYR A 1 83 ? 13.703 -3.567 -11.477 1.00 91.56 83 TYR A CA 1
ATOM 617 C C . TYR A 1 83 ? 12.980 -4.537 -10.539 1.00 91.56 83 TYR A C 1
ATOM 619 O O . TYR A 1 83 ? 11.858 -4.964 -10.818 1.00 91.56 83 TYR A O 1
ATOM 627 N N . LYS A 1 84 ? 13.616 -4.901 -9.424 1.00 86.94 84 LYS A N 1
ATOM 628 C CA . LYS A 1 84 ? 13.003 -5.771 -8.415 1.00 86.94 84 LYS A CA 1
ATOM 629 C C . LYS A 1 84 ? 12.261 -4.922 -7.398 1.00 86.94 84 LYS A C 1
ATOM 631 O O . LYS A 1 84 ? 12.880 -4.148 -6.672 1.00 86.94 84 LYS A O 1
ATOM 636 N N . THR A 1 85 ? 10.948 -5.096 -7.324 1.00 87.25 85 THR A N 1
ATOM 637 C CA . THR A 1 85 ? 10.159 -4.529 -6.232 1.00 87.25 85 THR A CA 1
ATOM 638 C C . THR A 1 85 ? 10.437 -5.327 -4.953 1.00 87.25 85 THR A C 1
ATOM 640 O O . THR A 1 85 ? 10.647 -6.541 -4.990 1.00 87.25 85 THR A O 1
ATOM 643 N N . GLY A 1 86 ? 10.493 -4.641 -3.810 1.00 85.62 86 GLY A N 1
ATOM 644 C CA . GLY A 1 86 ? 10.562 -5.287 -2.492 1.00 85.62 86 GLY A CA 1
ATOM 645 C C . GLY A 1 86 ? 9.191 -5.702 -1.948 1.00 85.62 86 GLY A C 1
ATOM 646 O O . GLY A 1 86 ? 9.116 -6.261 -0.858 1.00 85.62 86 GLY A O 1
ATOM 647 N N . ASP A 1 87 ? 8.121 -5.411 -2.690 1.00 86.12 87 ASP A N 1
ATOM 648 C CA 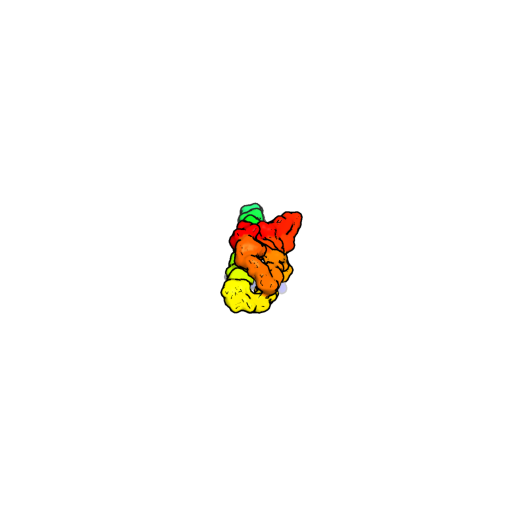. ASP A 1 87 ? 6.731 -5.616 -2.295 1.00 86.12 87 ASP A CA 1
ATOM 649 C C . ASP A 1 87 ? 6.004 -6.427 -3.373 1.00 86.12 87 ASP A C 1
ATOM 651 O O . ASP A 1 87 ? 5.923 -6.010 -4.530 1.00 86.12 87 ASP A O 1
ATOM 655 N N . ALA A 1 88 ? 5.467 -7.584 -2.981 1.00 87.31 88 ALA A N 1
ATOM 656 C CA . ALA A 1 88 ? 4.767 -8.505 -3.873 1.00 87.31 88 ALA A CA 1
ATOM 657 C C . ALA A 1 88 ? 3.452 -7.935 -4.426 1.00 87.31 88 ALA A C 1
ATOM 659 O O . ALA A 1 88 ? 2.955 -8.434 -5.432 1.00 87.31 88 ALA A O 1
ATOM 660 N N . LYS A 1 89 ? 2.893 -6.901 -3.785 1.00 91.25 89 LYS A N 1
ATOM 661 C CA . LYS A 1 89 ? 1.669 -6.236 -4.247 1.00 91.25 89 LYS A CA 1
ATOM 662 C C . LYS A 1 89 ? 1.920 -5.186 -5.322 1.00 91.25 89 LYS A C 1
ATOM 664 O O . LYS A 1 89 ? 0.966 -4.727 -5.943 1.00 91.25 89 LYS A O 1
ATOM 669 N N . ILE A 1 90 ? 3.178 -4.797 -5.531 1.00 93.81 90 ILE A N 1
ATOM 670 C CA . ILE A 1 90 ? 3.560 -3.839 -6.565 1.00 93.81 90 ILE A CA 1
ATOM 671 C C . ILE A 1 90 ? 4.146 -4.612 -7.738 1.00 93.81 90 ILE A C 1
ATOM 673 O O . ILE A 1 90 ? 5.232 -5.189 -7.647 1.00 93.81 90 ILE A O 1
ATOM 677 N N . THR A 1 91 ? 3.436 -4.581 -8.860 1.00 92.88 91 THR A N 1
ATOM 678 C CA . THR A 1 91 ? 3.917 -5.106 -10.140 1.00 92.88 91 THR A CA 1
ATOM 679 C C . THR A 1 91 ? 4.438 -3.963 -11.003 1.00 92.88 91 THR A C 1
ATOM 681 O O . THR A 1 91 ? 3.956 -2.838 -10.903 1.00 92.88 91 THR A O 1
ATOM 684 N N . LEU A 1 92 ? 5.448 -4.231 -11.832 1.00 93.69 92 LEU A N 1
ATOM 685 C CA . LEU A 1 92 ? 6.058 -3.246 -12.725 1.00 93.69 92 LEU A CA 1
ATOM 686 C C . LEU A 1 92 ? 5.961 -3.695 -14.178 1.00 93.69 92 LEU A C 1
ATOM 688 O O . LEU A 1 92 ? 6.224 -4.855 -14.497 1.00 93.69 92 LEU A O 1
ATOM 692 N N . GLN A 1 93 ? 5.638 -2.750 -15.052 1.00 92.31 93 GLN A N 1
ATOM 693 C CA . GLN A 1 93 ? 5.584 -2.916 -16.499 1.00 92.31 93 GLN A CA 1
ATOM 694 C C . GLN A 1 93 ? 6.230 -1.715 -17.207 1.00 92.31 93 GLN A C 1
ATOM 696 O O . GLN A 1 93 ? 6.617 -0.733 -16.573 1.00 92.31 93 GLN A O 1
ATOM 701 N N . GLY A 1 94 ? 6.378 -1.815 -18.530 1.00 90.69 94 GLY A N 1
ATOM 702 C CA . GLY A 1 94 ? 6.941 -0.737 -19.351 1.00 90.69 94 GLY A CA 1
ATOM 703 C C . GLY A 1 94 ? 8.471 -0.708 -19.412 1.00 90.69 94 GLY A C 1
ATOM 704 O O . GLY A 1 94 ? 9.059 0.315 -19.757 1.00 90.69 94 GLY A O 1
ATOM 705 N N . GLN A 1 95 ? 9.134 -1.830 -19.104 1.00 91.38 95 GLN A N 1
ATOM 706 C CA . GLN A 1 95 ? 10.580 -1.944 -19.293 1.00 91.38 95 GLN A CA 1
ATOM 707 C C . GLN A 1 95 ? 10.935 -1.705 -20.775 1.00 91.38 95 GLN A C 1
ATOM 709 O O . GLN A 1 95 ? 10.429 -2.428 -21.640 1.00 91.38 95 GLN A O 1
ATOM 714 N N . PRO A 1 96 ? 11.811 -0.735 -21.089 1.00 90.50 96 PRO A N 1
ATOM 715 C CA . PRO A 1 96 ? 12.224 -0.475 -22.461 1.00 90.50 96 PRO A CA 1
ATOM 716 C C . PRO A 1 96 ? 13.101 -1.615 -22.998 1.00 90.50 96 PRO A C 1
ATOM 718 O O . PRO A 1 96 ? 13.850 -2.259 -22.258 1.00 90.50 96 PRO A O 1
ATOM 721 N N . ALA A 1 97 ? 13.036 -1.847 -24.309 1.00 87.06 97 ALA A N 1
ATOM 722 C CA . ALA A 1 97 ? 13.954 -2.759 -24.985 1.00 87.06 97 ALA A CA 1
ATOM 723 C C . ALA A 1 97 ? 15.397 -2.219 -24.947 1.00 87.06 97 ALA A C 1
ATOM 725 O O . ALA A 1 97 ? 15.621 -1.007 -24.908 1.00 87.06 97 ALA A O 1
ATOM 726 N N . THR A 1 98 ? 16.388 -3.110 -25.010 1.00 81.12 98 THR A N 1
ATOM 727 C CA . THR A 1 98 ? 17.797 -2.711 -25.141 1.00 81.12 98 THR A CA 1
ATOM 728 C C . THR A 1 98 ? 17.986 -1.844 -26.388 1.00 81.12 98 THR A C 1
ATOM 730 O O . THR A 1 98 ? 17.576 -2.234 -27.480 1.00 81.12 98 THR A O 1
ATOM 733 N N . GLY A 1 99 ? 18.598 -0.668 -26.226 1.00 82.00 99 GLY A N 1
ATOM 734 C CA . GLY A 1 99 ? 18.798 0.295 -27.316 1.00 82.00 99 GLY A CA 1
ATOM 735 C C . GLY A 1 99 ? 17.565 1.130 -27.682 1.00 82.00 99 GLY A C 1
ATOM 736 O O . GLY A 1 99 ? 17.595 1.843 -28.683 1.00 82.00 99 GLY A O 1
ATOM 737 N N . ALA A 1 100 ? 16.484 1.067 -26.896 1.00 88.75 100 ALA A N 1
ATOM 738 C CA . ALA A 1 100 ? 15.384 2.020 -27.002 1.00 88.75 100 ALA A CA 1
ATOM 739 C C . ALA A 1 100 ? 15.862 3.466 -26.764 1.00 88.75 100 ALA A C 1
ATOM 741 O O . ALA A 1 100 ? 16.913 3.719 -26.174 1.00 88.75 100 ALA A O 1
ATOM 742 N N . ALA A 1 101 ? 15.070 4.438 -27.208 1.00 90.31 101 ALA A N 1
ATOM 74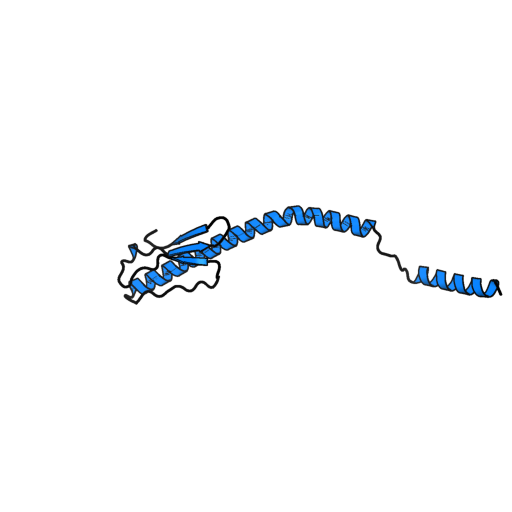3 C CA . ALA A 1 101 ? 15.359 5.840 -26.943 1.00 90.31 101 ALA A CA 1
ATOM 744 C C . ALA A 1 101 ? 14.950 6.216 -25.511 1.00 90.31 101 ALA A C 1
ATOM 746 O O . ALA A 1 101 ? 13.918 5.763 -25.013 1.00 90.31 101 ALA A O 1
ATOM 747 N N . ILE A 1 102 ? 15.717 7.096 -24.862 1.00 90.88 102 ILE A N 1
ATOM 748 C CA . ILE A 1 102 ? 15.451 7.535 -23.480 1.00 90.88 102 ILE A CA 1
ATOM 749 C C . ILE A 1 102 ? 14.046 8.129 -23.340 1.00 90.88 102 ILE A C 1
ATOM 751 O O . ILE A 1 102 ? 13.382 7.865 -22.350 1.00 90.88 102 ILE A O 1
ATOM 755 N N . ASN A 1 103 ? 13.547 8.847 -24.347 1.00 92.06 103 ASN A N 1
ATOM 756 C CA . ASN A 1 103 ? 12.197 9.419 -24.346 1.00 92.06 103 ASN A CA 1
ATOM 757 C C . ASN A 1 103 ? 11.056 8.385 -24.399 1.00 92.06 103 ASN A C 1
ATOM 759 O O . ASN A 1 103 ? 9.905 8.770 -24.256 1.00 92.06 103 ASN A O 1
ATOM 763 N N . SER A 1 104 ? 11.346 7.103 -24.628 1.00 89.69 104 SER A N 1
ATOM 764 C CA . SER A 1 104 ? 10.347 6.028 -24.605 1.00 89.69 104 SER A CA 1
ATOM 765 C C . SER A 1 104 ? 10.240 5.329 -23.251 1.00 89.69 104 SER A C 1
ATOM 767 O O . SER A 1 104 ? 9.406 4.442 -23.086 1.00 89.69 104 SER A O 1
ATOM 769 N N . VAL A 1 105 ? 11.068 5.706 -22.270 1.00 94.00 105 VAL A N 1
ATOM 770 C CA . VAL A 1 105 ? 11.023 5.084 -20.946 1.00 94.00 105 VAL A CA 1
ATOM 771 C C . VAL A 1 105 ? 9.775 5.547 -20.200 1.00 94.00 105 VAL A C 1
ATOM 773 O O . VAL A 1 105 ? 9.655 6.724 -19.861 1.00 94.00 105 VAL A O 1
ATOM 776 N N . CYS A 1 106 ? 8.882 4.605 -19.903 1.00 94.94 106 CYS A N 1
ATOM 777 C CA . CYS A 1 106 ? 7.748 4.798 -19.011 1.00 94.94 106 CYS A CA 1
ATOM 778 C C . CYS A 1 106 ? 7.584 3.566 -18.118 1.00 94.94 106 CYS A C 1
ATOM 780 O O . CYS A 1 106 ? 7.157 2.510 -18.574 1.00 94.94 106 CYS A O 1
ATOM 782 N N . ALA A 1 107 ? 7.939 3.697 -16.844 1.00 95.94 107 ALA A N 1
ATOM 783 C CA . ALA A 1 107 ? 7.687 2.687 -15.832 1.00 95.94 107 ALA A CA 1
ATOM 784 C C . ALA A 1 107 ? 6.266 2.810 -15.303 1.00 95.94 107 ALA A C 1
ATOM 786 O O . ALA A 1 107 ? 5.883 3.858 -14.788 1.00 95.94 107 ALA A O 1
ATOM 787 N N . GLU A 1 108 ? 5.510 1.721 -15.394 1.00 95.06 108 GLU A N 1
ATOM 788 C CA . GLU A 1 108 ? 4.148 1.625 -14.884 1.00 95.06 108 GLU A CA 1
ATOM 789 C C . GLU A 1 108 ? 4.134 0.659 -13.699 1.00 95.06 108 GLU A C 1
ATOM 791 O O . GLU A 1 108 ? 4.298 -0.549 -13.867 1.00 95.06 108 GLU A O 1
ATOM 796 N N . ALA A 1 109 ? 3.982 1.194 -12.488 1.00 95.44 109 ALA A N 1
ATOM 797 C CA . ALA A 1 109 ? 3.817 0.407 -11.275 1.00 95.44 109 ALA A CA 1
ATOM 798 C C . ALA A 1 109 ? 2.329 0.280 -10.944 1.00 95.44 109 ALA A C 1
ATOM 800 O O . ALA A 1 109 ? 1.639 1.292 -10.841 1.00 95.44 109 ALA A O 1
ATOM 801 N N . THR A 1 110 ? 1.846 -0.944 -10.751 1.00 94.75 110 THR A N 1
ATOM 802 C CA . THR A 1 110 ? 0.454 -1.224 -10.374 1.00 94.75 110 THR A CA 1
ATOM 803 C C . THR A 1 110 ? 0.410 -1.852 -8.991 1.00 94.75 110 THR A C 1
ATOM 805 O O . THR A 1 110 ? 1.112 -2.836 -8.745 1.00 94.75 110 THR A O 1
ATOM 808 N N . TYR A 1 111 ? -0.413 -1.289 -8.107 1.00 94.50 111 TYR A N 1
ATOM 809 C CA . TYR A 1 111 ? -0.714 -1.857 -6.797 1.00 94.50 111 TYR A CA 1
ATOM 810 C C . TYR A 1 111 ? -1.980 -2.718 -6.867 1.00 94.50 111 TYR A C 1
ATOM 812 O O . TYR A 1 111 ? -3.045 -2.203 -7.210 1.00 94.50 111 TYR A O 1
ATOM 820 N N . ASP A 1 112 ? -1.864 -3.995 -6.501 1.00 88.19 112 ASP A N 1
ATOM 821 C CA . ASP A 1 112 ? -2.968 -4.964 -6.468 1.00 88.19 112 ASP A CA 1
ATOM 822 C C . ASP A 1 112 ? -3.922 -4.679 -5.285 1.00 88.19 112 ASP A C 1
ATOM 824 O O . ASP A 1 112 ? -3.658 -5.025 -4.125 1.00 88.19 112 ASP A O 1
ATOM 828 N N . ARG A 1 113 ? -5.028 -3.980 -5.573 1.00 80.62 113 ARG A N 1
ATOM 829 C CA . ARG A 1 113 ? -6.140 -3.695 -4.647 1.00 80.62 113 ARG A CA 1
ATOM 830 C C . ARG A 1 113 ? -7.463 -3.788 -5.406 1.00 80.62 113 ARG A C 1
ATOM 832 O O . ARG A 1 113 ? -7.501 -3.711 -6.620 1.00 80.62 113 ARG A O 1
ATOM 839 N N . ALA A 1 114 ? -8.582 -3.839 -4.679 1.00 70.62 114 ALA A N 1
ATOM 840 C CA . ALA A 1 114 ? -9.942 -3.794 -5.236 1.00 70.62 114 ALA A CA 1
ATOM 841 C C . ALA A 1 114 ? -10.193 -2.669 -6.269 1.00 70.62 114 ALA A C 1
ATOM 843 O O . ALA A 1 114 ? -11.076 -2.803 -7.111 1.00 70.62 114 ALA A O 1
ATOM 844 N N . THR A 1 115 ? -9.434 -1.573 -6.205 1.00 71.00 115 THR A N 1
ATOM 845 C CA . THR A 1 115 ? -9.295 -0.595 -7.288 1.00 71.00 115 THR A CA 1
ATOM 846 C C . THR A 1 115 ? -7.811 -0.475 -7.605 1.00 71.00 115 THR A C 1
ATOM 848 O O . THR A 1 115 ? -7.070 0.084 -6.792 1.00 71.00 115 THR A O 1
ATOM 851 N N . ASP A 1 116 ? -7.385 -1.019 -8.742 1.00 81.31 116 ASP A N 1
ATOM 852 C CA . ASP A 1 116 ? -5.985 -0.991 -9.160 1.00 81.31 116 ASP A CA 1
ATOM 853 C C . ASP A 1 116 ? -5.478 0.453 -9.221 1.00 81.31 116 ASP A C 1
ATOM 855 O O . ASP A 1 116 ? -6.021 1.297 -9.941 1.00 81.31 116 ASP A O 1
ATOM 859 N N . TYR A 1 117 ? -4.435 0.748 -8.447 1.00 90.62 117 TYR A N 1
ATOM 860 C CA . TYR A 1 117 ? -3.753 2.035 -8.511 1.00 90.62 117 TYR A CA 1
ATOM 861 C C . TYR A 1 117 ? -2.531 1.913 -9.417 1.00 90.62 117 TYR A C 1
ATOM 863 O O . TYR A 1 117 ? -1.645 1.103 -9.144 1.00 90.62 117 TYR A O 1
ATOM 871 N N . VAL A 1 118 ? -2.465 2.734 -10.469 1.00 93.88 118 VAL A N 1
ATOM 872 C CA . VAL A 1 118 ? -1.351 2.743 -11.426 1.00 93.88 118 VAL A CA 1
ATOM 873 C C . VAL A 1 118 ? -0.571 4.049 -11.303 1.00 93.88 118 VAL A C 1
ATOM 875 O O . VAL A 1 118 ? -1.106 5.130 -11.553 1.00 93.88 118 VAL A O 1
ATOM 878 N N . ALA A 1 119 ? 0.711 3.952 -10.955 1.00 95.50 119 ALA A N 1
ATOM 879 C CA . ALA A 1 119 ? 1.658 5.058 -11.009 1.00 95.50 119 ALA A CA 1
ATOM 880 C C . ALA A 1 119 ? 2.545 4.932 -12.248 1.00 95.50 119 ALA A C 1
ATOM 882 O O . ALA A 1 119 ? 3.096 3.865 -12.514 1.00 95.50 119 ALA A O 1
ATOM 883 N N . LYS A 1 120 ? 2.724 6.035 -12.975 1.00 95.69 120 LYS A N 1
ATOM 884 C CA . LYS A 1 120 ? 3.607 6.106 -14.142 1.00 95.69 120 LYS A CA 1
ATOM 885 C C . LYS A 1 120 ? 4.770 7.054 -13.876 1.00 95.69 120 LYS A C 1
ATOM 887 O O . LYS A 1 120 ? 4.592 8.061 -13.191 1.00 95.69 120 LYS A O 1
ATOM 892 N N . SER A 1 121 ? 5.957 6.724 -14.371 1.00 96.00 121 SER A N 1
ATOM 893 C CA . SER A 1 121 ? 7.129 7.593 -14.263 1.00 96.00 121 SER A CA 1
ATOM 894 C C . SER A 1 121 ? 8.127 7.354 -15.388 1.00 96.00 121 SER A C 1
ATOM 896 O O . SER A 1 121 ? 8.338 6.221 -15.809 1.00 96.00 121 SER A O 1
ATOM 898 N N . GLY A 1 122 ? 8.788 8.414 -15.837 1.00 94.19 122 GLY A N 1
ATOM 899 C CA . GLY A 1 122 ? 9.796 8.374 -16.891 1.00 94.19 122 GLY A CA 1
ATOM 900 C C . GLY A 1 122 ? 9.443 9.340 -18.015 1.00 94.19 122 GLY A C 1
ATOM 901 O O . GLY A 1 122 ? 8.295 9.717 -18.129 1.00 94.19 122 GLY A O 1
ATOM 902 N N . PRO A 1 123 ? 10.405 9.762 -18.840 1.00 90.50 123 PRO A N 1
ATOM 903 C CA . PRO A 1 123 ? 10.218 10.810 -19.852 1.00 90.50 123 PRO A CA 1
ATOM 904 C C . PRO A 1 123 ? 9.235 10.472 -20.992 1.00 90.50 123 PRO A C 1
ATOM 906 O O . PRO A 1 123 ? 8.912 11.360 -21.778 1.00 90.50 123 PRO A O 1
ATOM 909 N N . GLY A 1 124 ? 8.810 9.212 -21.128 1.00 89.69 124 GLY A N 1
ATOM 910 C CA . GLY A 1 124 ? 7.781 8.781 -22.083 1.00 89.69 124 GLY A CA 1
ATOM 911 C C . GLY A 1 124 ? 6.351 8.848 -21.541 1.00 89.69 124 GLY A C 1
ATOM 912 O O . GLY A 1 124 ? 5.410 8.507 -22.259 1.00 89.69 124 GLY A O 1
ATOM 913 N N . CYS A 1 125 ? 6.203 9.264 -20.285 1.00 91.19 125 CYS A N 1
ATOM 914 C CA . CYS A 1 125 ? 4.967 9.577 -19.589 1.00 91.19 125 CYS A CA 1
ATOM 915 C C . CYS A 1 125 ? 5.261 10.667 -18.529 1.00 91.19 125 CYS A C 1
ATOM 917 O O . CYS A 1 125 ? 4.457 10.781 -17.587 1.00 91.19 125 CYS A O 1
#

Mean predicted aligned error: 9.43 Å

Secondary structure (DSSP, 8-state):
-HHHHHHHHHHHHHHHHHTT--PPPHHHHHHHHHHHHHHHHHHHHHHHHHHHHHHHHHHHHHHHHHHHHHHHHHHTTPPPPPPPPS-TTEEEE-PPPTT--GGG--EEEEE-SSS-EEEEESTT-

Organism: NCBI:txid362649

F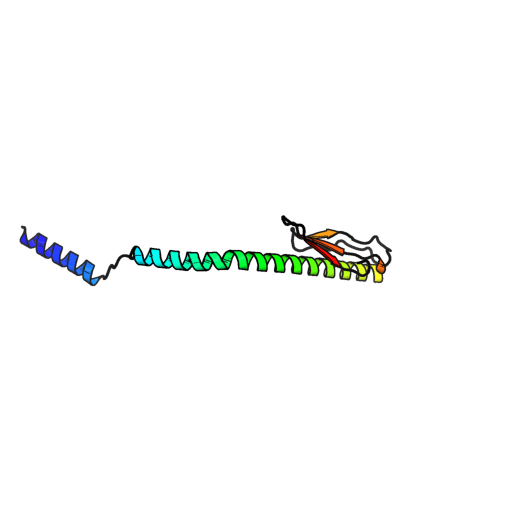oldseek 3Di:
DVVVVVVVVVVVVVVVVVVVPDPDDPVNVVVVVVVVVVVCVVVVVVVVVVVVVVLLVLQQVQQAVLQVQLLVCQVVLHARDDDDDPDPQWDWDQRDGRNDDQLSGKIWIWGDDPDIDIHIDGNVD

Sequence (125 aa):
MRAFIQNYLEAEKARREENGEKGFSLIELIVVVVILGVLVAIAIPVFGSIQATAEENATKAVAASAATQWTAQLANNETVTAYKTGDAKITLQGQPATGAAINSVCAEATYDRATDYVAKSGPGC

Radius of gyration: 32.93 Å; Cα contacts (8 Å, |Δi|>4): 135; chains: 1; bounding box: 47×37×97 Å

pLDDT: mean 89.19, std 7.9, range [64.56, 97.31]